Protein AF-A0A534QV53-F1 (afdb_monomer)

Radius 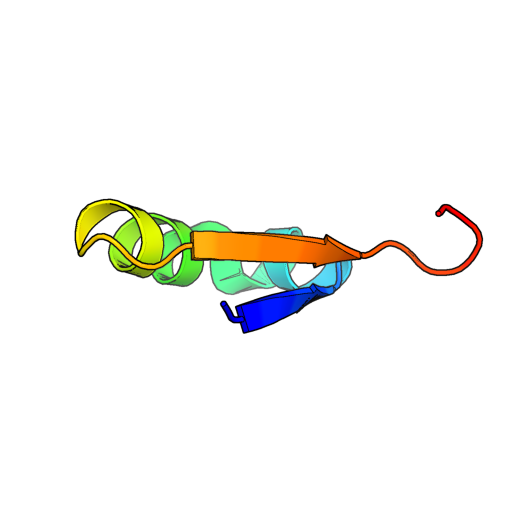of gyration: 9.72 Å; Cα contacts (8 Å, |Δi|>4): 31; chains: 1; bounding box: 21×17×21 Å

Structure (mmCIF, N/CA/C/O backbone):
data_AF-A0A534QV53-F1
#
_entry.id   AF-A0A534QV53-F1
#
loop_
_atom_site.group_PDB
_atom_site.id
_atom_site.type_symbol
_atom_site.label_atom_id
_atom_site.label_alt_id
_atom_site.label_comp_id
_atom_site.label_asym_id
_atom_site.label_entity_id
_atom_site.label_seq_id
_atom_site.pdbx_PDB_ins_code
_atom_site.Cartn_x
_atom_site.Cartn_y
_atom_site.Cartn_z
_atom_site.occupancy
_atom_site.B_iso_or_equiv
_atom_site.auth_seq_id
_atom_site.auth_comp_id
_atom_site.auth_asym_id
_atom_site.auth_atom_id
_atom_site.pdbx_PDB_model_num
ATOM 1 N N . MET A 1 1 ? -11.634 0.228 -5.083 1.00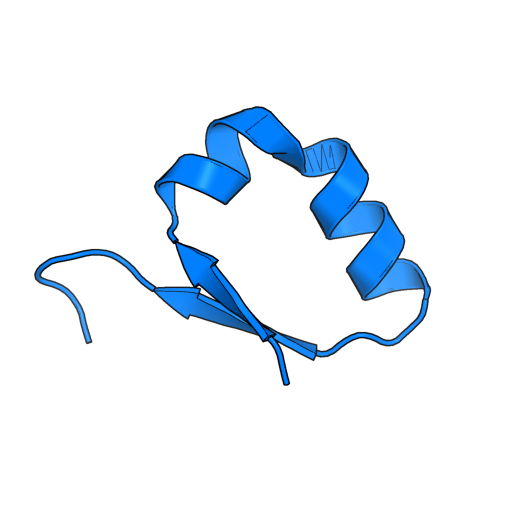 70.00 1 MET A N 1
ATOM 2 C CA . MET A 1 1 ? -10.298 -0.400 -5.153 1.00 70.00 1 MET A CA 1
ATOM 3 C C . MET A 1 1 ? -9.345 0.616 -5.756 1.00 70.00 1 MET A C 1
ATOM 5 O O . MET A 1 1 ? -9.588 1.048 -6.875 1.00 70.00 1 MET A O 1
ATOM 9 N N . VAL A 1 2 ? -8.355 1.082 -4.994 1.00 83.50 2 VAL A N 1
ATOM 10 C CA . VAL A 1 2 ? -7.452 2.172 -5.409 1.00 83.50 2 VAL A CA 1
ATOM 11 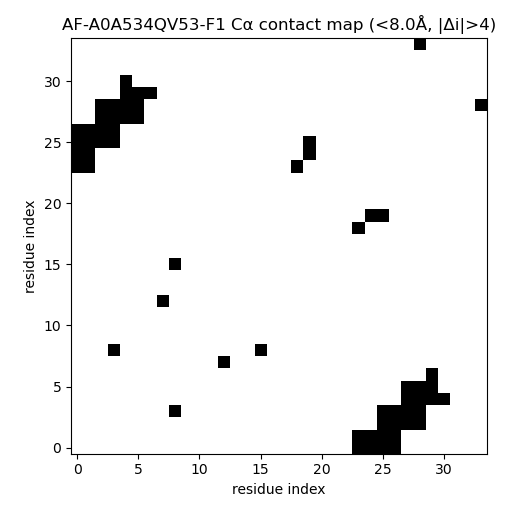C C . VAL A 1 2 ? -6.036 1.631 -5.572 1.00 83.50 2 VAL A C 1
ATOM 13 O O . VAL A 1 2 ? -5.519 0.961 -4.684 1.00 83.50 2 VAL A O 1
ATOM 16 N N . THR A 1 3 ? -5.395 1.919 -6.700 1.00 88.38 3 THR A N 1
ATOM 17 C CA . THR A 1 3 ? -4.028 1.462 -6.968 1.00 88.38 3 THR A CA 1
ATOM 18 C C . THR A 1 3 ? -3.018 2.464 -6.425 1.00 88.38 3 THR A C 1
ATOM 20 O O . THR A 1 3 ? -3.055 3.640 -6.781 1.00 88.38 3 THR A O 1
ATOM 23 N N . VAL A 1 4 ? -2.096 2.001 -5.582 1.00 88.88 4 VAL A N 1
ATOM 24 C CA . VAL A 1 4 ? -1.067 2.831 -4.950 1.00 88.88 4 VAL A CA 1
ATOM 25 C C . VAL A 1 4 ? 0.318 2.330 -5.361 1.00 88.88 4 VAL A C 1
ATOM 27 O O . VAL A 1 4 ? 0.658 1.175 -5.100 1.00 88.88 4 VAL A O 1
ATOM 30 N N . PRO A 1 5 ? 1.158 3.164 -5.990 1.00 89.50 5 PRO A N 1
ATOM 31 C CA . PRO A 1 5 ? 2.538 2.797 -6.260 1.00 89.50 5 PRO A CA 1
ATOM 32 C C . PRO A 1 5 ? 3.323 2.627 -4.953 1.00 89.50 5 PRO A C 1
ATOM 34 O O . PRO A 1 5 ? 3.195 3.423 -4.027 1.00 89.50 5 PRO A O 1
ATOM 37 N N . ALA A 1 6 ? 4.235 1.660 -4.890 1.00 88.19 6 ALA A N 1
ATOM 38 C CA . ALA A 1 6 ? 5.032 1.393 -3.691 1.00 88.19 6 ALA A CA 1
ATOM 39 C C . ALA A 1 6 ? 5.892 2.591 -3.232 1.00 88.19 6 ALA A C 1
ATOM 41 O O . ALA A 1 6 ? 6.265 2.681 -2.065 1.00 88.19 6 ALA A O 1
ATOM 42 N N . ARG A 1 7 ? 6.199 3.537 -4.129 1.00 88.25 7 ARG A N 1
ATOM 43 C CA . ARG A 1 7 ? 6.885 4.793 -3.776 1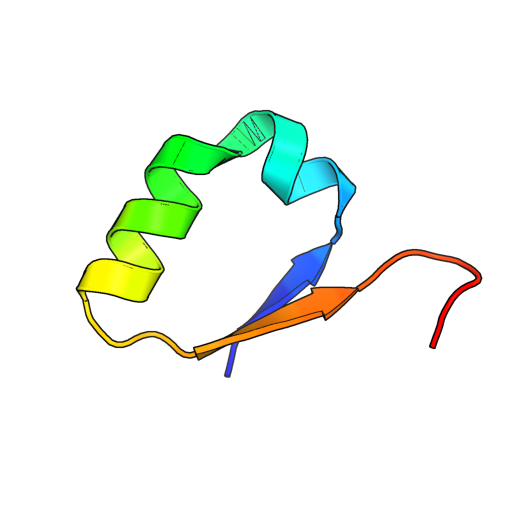.00 88.25 7 ARG A CA 1
ATOM 44 C C . ARG A 1 7 ? 6.003 5.718 -2.923 1.00 88.25 7 ARG A C 1
ATOM 46 O O . ARG A 1 7 ? 6.517 6.429 -2.068 1.00 88.25 7 ARG A O 1
ATOM 53 N N . ASP A 1 8 ? 4.689 5.671 -3.128 1.00 86.69 8 ASP A N 1
ATOM 54 C CA . ASP A 1 8 ? 3.723 6.518 -2.431 1.00 86.69 8 ASP A CA 1
ATOM 55 C C . ASP A 1 8 ? 3.463 5.976 -1.022 1.00 86.69 8 ASP A C 1
ATOM 57 O O . ASP A 1 8 ? 3.260 6.766 -0.105 1.00 86.69 8 ASP A O 1
ATOM 61 N N . LEU A 1 9 ? 3.601 4.657 -0.814 1.00 84.94 9 LEU A N 1
ATOM 62 C CA . LEU A 1 9 ? 3.658 4.072 0.530 1.00 84.94 9 LEU A CA 1
ATOM 63 C C . LEU A 1 9 ? 4.758 4.705 1.369 1.00 84.94 9 LEU A C 1
ATOM 65 O O . LEU A 1 9 ? 4.494 5.058 2.503 1.00 84.94 9 LEU A O 1
ATOM 69 N N . LYS A 1 10 ? 5.966 4.890 0.823 1.00 82.25 10 LYS A N 1
ATOM 70 C CA . LYS A 1 10 ? 7.093 5.459 1.578 1.00 82.25 10 LYS A CA 1
ATOM 71 C C . LYS A 1 10 ? 6.846 6.914 1.994 1.00 82.25 10 LYS A C 1
ATOM 73 O O . LYS A 1 10 ? 7.273 7.320 3.068 1.00 82.25 10 LYS A O 1
ATOM 78 N N . ASN A 1 11 ? 6.183 7.689 1.138 1.00 89.50 11 ASN A N 1
ATOM 79 C CA . ASN A 1 11 ? 6.043 9.136 1.317 1.00 89.50 11 ASN A CA 1
ATOM 80 C C . ASN A 1 11 ? 4.727 9.544 2.000 1.00 89.50 11 ASN A C 1
ATOM 82 O O . ASN A 1 11 ? 4.643 10.637 2.550 1.00 89.50 11 ASN A O 1
ATOM 86 N N . ARG A 1 12 ? 3.689 8.698 1.943 1.00 90.19 12 ARG A N 1
ATOM 87 C CA . ARG A 1 12 ? 2.321 9.007 2.403 1.00 90.19 12 ARG A CA 1
ATOM 88 C C . ARG A 1 12 ? 1.738 7.906 3.297 1.00 90.19 12 ARG A C 1
ATOM 90 O O . ARG A 1 12 ? 0.519 7.755 3.360 1.00 90.19 12 ARG A O 1
ATOM 97 N N . THR A 1 13 ? 2.580 7.153 4.014 1.00 88.62 13 THR A N 1
ATOM 98 C CA . THR A 1 13 ? 2.165 6.016 4.860 1.00 88.62 13 THR A CA 1
ATOM 99 C C . THR A 1 13 ? 0.984 6.352 5.764 1.00 88.62 13 THR A C 1
ATOM 101 O O . THR A 1 13 ? -0.001 5.625 5.778 1.00 88.62 13 THR A O 1
ATOM 104 N N . GLY A 1 14 ? 1.051 7.470 6.495 1.00 92.50 14 GLY A N 1
ATOM 105 C CA . GLY A 1 14 ? 0.016 7.829 7.468 1.00 92.50 14 GLY A CA 1
ATOM 106 C C . GLY A 1 14 ? -1.346 8.115 6.833 1.00 92.50 14 GLY A C 1
ATOM 107 O O . GLY A 1 14 ? -2.377 7.761 7.394 1.00 92.50 14 GLY A O 1
ATOM 108 N N . GLU A 1 15 ? -1.369 8.714 5.644 1.00 91.25 15 GLU A N 1
ATOM 109 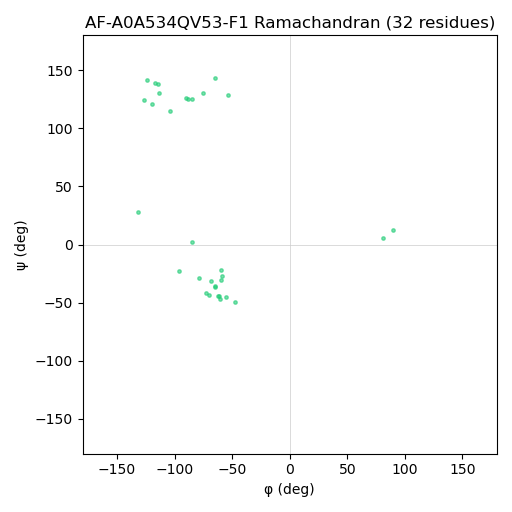C CA . GLU A 1 15 ? -2.610 8.927 4.897 1.00 91.25 15 GLU A CA 1
ATOM 110 C C . GLU A 1 15 ? -3.173 7.603 4.377 1.00 91.25 15 GLU A C 1
ATOM 112 O O . GLU A 1 15 ? -4.367 7.345 4.496 1.00 91.25 15 GLU A O 1
ATOM 117 N N . ILE A 1 16 ? -2.303 6.750 3.839 1.00 90.88 16 ILE A N 1
ATOM 118 C CA . ILE A 1 16 ? -2.676 5.438 3.311 1.00 90.88 16 ILE A CA 1
ATOM 119 C C . ILE A 1 16 ? -3.268 4.554 4.415 1.00 90.88 16 ILE A C 1
ATOM 121 O O . ILE A 1 16 ? -4.318 3.951 4.211 1.00 90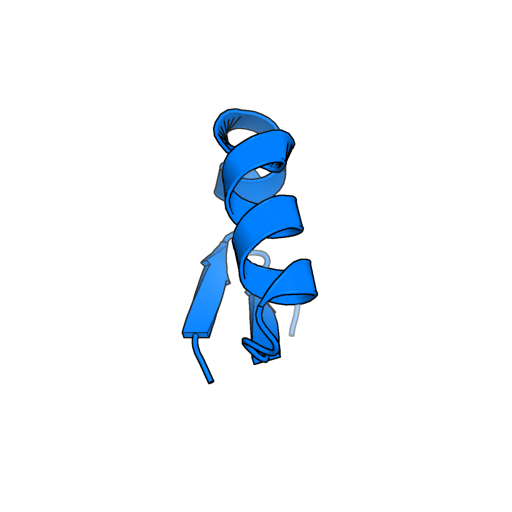.88 16 ILE A O 1
ATOM 125 N N . VAL A 1 17 ? -2.657 4.538 5.600 1.00 91.06 17 VAL A N 1
ATOM 126 C CA . VAL A 1 17 ? -3.166 3.800 6.767 1.00 91.06 17 VAL A CA 1
ATOM 127 C C . VAL A 1 17 ? -4.555 4.298 7.167 1.00 91.06 17 VAL A C 1
ATOM 129 O O . VAL A 1 17 ? -5.471 3.490 7.279 1.00 91.06 17 VAL A O 1
ATOM 132 N N . ARG A 1 18 ? -4.764 5.618 7.260 1.00 93.69 18 ARG A N 1
ATOM 133 C CA . ARG A 1 18 ? -6.089 6.191 7.572 1.00 93.69 18 ARG A CA 1
ATOM 134 C C . ARG A 1 18 ? -7.163 5.818 6.552 1.00 93.69 18 ARG A C 1
ATOM 136 O O . ARG A 1 18 ? -8.338 5.751 6.895 1.00 93.69 18 ARG A O 1
ATOM 143 N N . ARG A 1 19 ? -6.793 5.620 5.285 1.00 90.31 19 ARG A N 1
ATOM 144 C CA . ARG A 1 19 ? -7.727 5.183 4.236 1.00 90.31 19 ARG A CA 1
ATOM 145 C C . ARG A 1 19 ? -8.113 3.714 4.411 1.00 90.31 19 ARG A C 1
ATOM 147 O O . ARG A 1 19 ? -9.295 3.395 4.319 1.00 90.31 19 ARG A O 1
ATOM 154 N N . ILE A 1 20 ? -7.151 2.854 4.749 1.00 91.00 20 ILE A N 1
ATOM 155 C CA . ILE A 1 20 ? -7.398 1.440 5.080 1.00 91.00 20 ILE A CA 1
ATOM 156 C C . ILE A 1 20 ? -8.299 1.322 6.315 1.00 91.00 20 ILE A C 1
ATOM 158 O O . ILE A 1 20 ? -9.268 0.571 6.288 1.00 91.00 20 ILE A O 1
ATOM 162 N N . GLU A 1 21 ? -8.040 2.108 7.365 1.00 92.75 21 GLU A N 1
ATOM 163 C CA . GLU A 1 21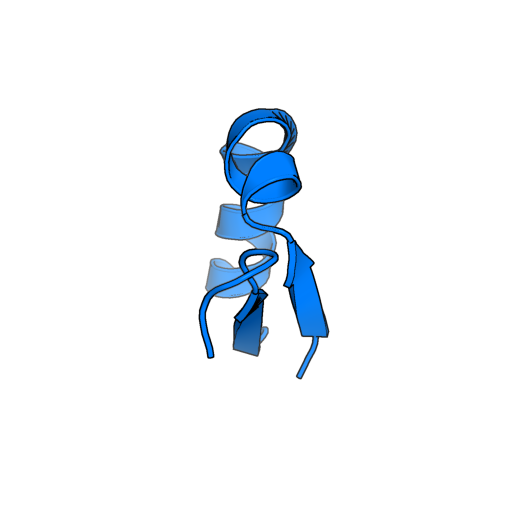 ? -8.867 2.142 8.585 1.00 92.75 21 GLU A CA 1
ATOM 164 C C . GLU A 1 21 ? -10.328 2.531 8.308 1.00 92.75 21 GLU A C 1
ATOM 166 O O . GLU A 1 21 ? -11.231 2.113 9.026 1.00 92.75 21 GLU A O 1
ATOM 171 N N . ARG A 1 22 ? -10.581 3.299 7.242 1.00 93.56 22 ARG A N 1
ATOM 172 C CA . ARG A 1 22 ? -11.928 3.682 6.789 1.00 93.56 22 ARG A CA 1
ATOM 173 C C . ARG A 1 22 ? -12.593 2.641 5.881 1.00 93.56 22 ARG A C 1
ATOM 175 O O . ARG A 1 22 ? -13.695 2.885 5.401 1.00 93.56 22 ARG A O 1
ATOM 182 N N . GLY A 1 23 ? -11.940 1.506 5.633 1.00 91.62 23 GLY A N 1
ATOM 183 C CA . GLY A 1 23 ? -12.461 0.418 4.806 1.00 91.62 23 GLY A CA 1
ATOM 184 C C . GLY A 1 23 ? -12.116 0.519 3.317 1.00 91.62 23 GLY A C 1
ATOM 185 O O . GLY A 1 23 ? -12.688 -0.211 2.509 1.00 91.62 23 GLY A O 1
ATOM 186 N N . GLU A 1 24 ? -11.190 1.398 2.909 1.00 91.00 24 GLU A N 1
ATOM 187 C CA . GLU A 1 24 ? -10.720 1.393 1.521 1.00 91.00 24 GLU A CA 1
ATOM 188 C C . GLU A 1 24 ? -9.771 0.221 1.244 1.00 91.00 24 GLU A C 1
ATOM 190 O O . GLU A 1 24 ? -8.760 0.024 1.918 1.00 91.00 24 GLU A O 1
ATOM 195 N N . HIS A 1 25 ? -10.045 -0.504 0.159 1.00 90.06 25 HIS A N 1
ATOM 196 C CA . HIS A 1 25 ? -9.154 -1.539 -0.359 1.00 90.06 25 HIS A CA 1
ATOM 197 C C . HIS A 1 25 ? -8.159 -0.959 -1.369 1.00 90.06 25 HIS A C 1
ATOM 199 O O . HIS A 1 25 ? -8.554 -0.357 -2.381 1.00 90.06 25 HIS A O 1
ATOM 205 N N . LEU A 1 26 ? -6.872 -1.197 -1.113 1.00 89.75 26 LEU A N 1
ATOM 206 C CA . LEU A 1 26 ? -5.759 -0.688 -1.910 1.00 89.75 26 LEU A CA 1
ATOM 207 C C . LEU A 1 26 ? -5.005 -1.828 -2.601 1.00 89.75 26 LEU A C 1
ATOM 209 O O . LEU A 1 26 ? -4.718 -2.851 -1.986 1.00 89.75 26 LEU A O 1
ATOM 213 N N . LEU A 1 27 ? -4.639 -1.621 -3.865 1.00 90.00 27 LEU A N 1
ATOM 214 C CA . LEU A 1 27 ? -3.735 -2.495 -4.608 1.00 90.00 27 LEU A CA 1
ATOM 215 C C . LEU A 1 27 ? -2.366 -1.830 -4.700 1.00 90.00 27 LEU A C 1
ATOM 217 O O . LEU A 1 27 ? -2.213 -0.789 -5.339 1.00 90.00 27 LEU A O 1
ATOM 221 N N . ILE A 1 28 ? -1.362 -2.431 -4.073 1.00 89.50 28 ILE A N 1
ATOM 222 C CA . ILE A 1 28 ? -0.004 -1.894 -4.096 1.00 89.50 28 ILE A CA 1
ATOM 223 C C . ILE A 1 28 ? 0.696 -2.381 -5.360 1.00 89.50 28 ILE A C 1
ATOM 225 O O . ILE A 1 28 ? 0.794 -3.580 -5.588 1.00 89.50 28 ILE A O 1
ATOM 229 N N . THR A 1 29 ? 1.229 -1.455 -6.155 1.00 89.94 29 THR A N 1
ATOM 230 C CA . THR A 1 29 ? 1.954 -1.782 -7.391 1.00 89.94 29 THR A CA 1
ATOM 231 C C . THR A 1 29 ? 3.403 -1.340 -7.312 1.00 89.94 29 THR A C 1
ATOM 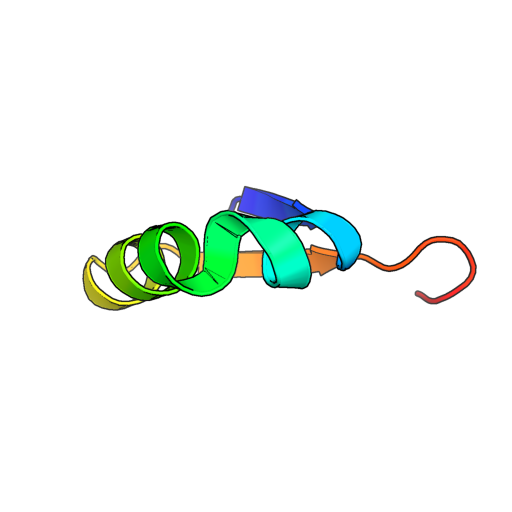233 O O . THR A 1 29 ? 3.732 -0.255 -6.828 1.00 89.94 29 THR A O 1
ATOM 236 N N . LYS A 1 30 ? 4.314 -2.172 -7.812 1.00 89.44 30 LYS A N 1
ATOM 237 C CA . LYS A 1 30 ? 5.732 -1.831 -7.922 1.00 89.44 30 LYS A CA 1
ATOM 238 C C . LYS A 1 30 ? 6.172 -2.056 -9.358 1.00 89.44 30 LYS A C 1
ATOM 240 O O . LYS A 1 30 ? 6.043 -3.151 -9.879 1.00 89.44 30 LYS A O 1
ATOM 245 N N . ARG A 1 31 ? 6.728 -1.025 -9.998 1.00 81.31 31 ARG A N 1
ATOM 246 C CA . ARG A 1 31 ? 7.213 -1.127 -11.382 1.00 81.31 31 ARG A CA 1
ATOM 247 C C . ARG A 1 31 ? 8.198 -2.298 -11.516 1.00 81.31 31 ARG A C 1
ATOM 249 O O . ARG A 1 31 ? 9.141 -2.388 -10.730 1.00 81.31 31 ARG A O 1
ATOM 256 N N . GLY A 1 32 ? 7.967 -3.171 -12.497 1.00 82.69 32 GLY A N 1
ATOM 257 C CA . GLY A 1 32 ? 8.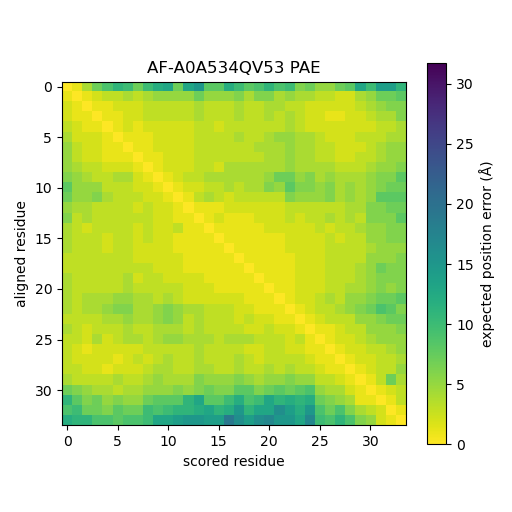785 -4.366 -12.738 1.00 82.69 32 GLY A CA 1
ATOM 258 C C . GLY A 1 32 ? 8.468 -5.562 -11.833 1.00 82.69 32 GLY A C 1
ATOM 259 O O . GLY A 1 32 ? 9.181 -6.558 -11.890 1.00 82.69 32 GLY A O 1
ATOM 260 N N . LYS A 1 33 ? 7.425 -5.479 -11.003 1.00 74.31 33 LYS A N 1
ATOM 261 C CA . LYS A 1 33 ? 6.839 -6.625 -10.306 1.00 74.31 33 LYS A CA 1
ATOM 262 C C . LYS A 1 33 ? 5.344 -6.701 -10.646 1.00 74.31 33 LYS A C 1
ATOM 264 O O . LYS A 1 33 ? 4.744 -5.634 -10.797 1.00 74.31 33 LYS A O 1
ATOM 269 N N . PRO A 1 34 ? 4.787 -7.910 -10.830 1.00 63.47 34 PRO A N 1
ATOM 270 C CA . PRO A 1 34 ? 3.342 -8.078 -10.941 1.00 63.47 34 PRO A CA 1
ATOM 271 C C . PRO A 1 34 ? 2.636 -7.535 -9.694 1.00 63.47 34 PRO A C 1
ATOM 273 O O . PRO A 1 34 ? 3.240 -7.605 -8.594 1.00 63.47 34 PRO A O 1
#

Nearest PDB structures (foldseek):
  2odk-assembly2_D  TM=8.310E-01  e=3.857E-01  Nitrosomonas europaea
  3od1-assembly1_B  TM=5.361E-01  e=3.078E+00  Halalkalibacterium halodurans
  7d73-assembly1_F  TM=3.815E-01  e=3.078E+00  Homo sapiens
  4c0r-assembly1_A  TM=3.050E-01  e=5.505E+00  Streptococcus mutans

Solvent-accessible surface area (backbone atoms only — not comparable to full-atom values): 2157 Å² total; per-residue (Å²): 122,46,79,41,49,55,71,50,48,76,78,40,44,72,62,54,50,56,42,43,76,72,70,52,54,71,45,78,42,44,94,97,51,134

pLDDT: mean 87.32, std 6.5, range [63.47, 93.69]

Sequence (34 aa):
MVTVPARDLKNRTGEIVRRIERGEHLLITKRGKP

Secondary structure (DSSP, 8-state):
-EEEEHHHHHHHHHHHHHHHHTT--EEEE-TT--

Foldseek 3Di:
DAEDEPVCCVVPVVVVVVCVVVVDDYHYDYPPDD

Mean predicted aligned error: 3.82 Å